Protein AF-A0A8H2JGC4-F1 (afdb_monomer_lite)

Radius of gyration: 18.25 Å; chains: 1; bounding box: 38×17×51 Å

Secondary structure (DSSP, 8-state):
--HHHHHHHHHHHHHHHHHHHHHHHHHHHHHHHHHHHHH-TTT--HHHHHHHHTS-HHHHHHHHH----S----------

Organism: NCBI:txid1226753

pLDDT: mean 87.2, std 18.13, range [43.72, 98.44]

Sequence (80 aa):
MDARAQQAREHHRKAGDASRAAGRHRAQRDELVRRLWSTDRGAWTYAKLAAAVGCSPELIAKIVTGRFTGTRRTDNDDQA

Foldseek 3Di:
DDPVVVVVVVVVVVVVVVVVVVVVVVVVLLVVLLVVCVVCVPVDDLVVSCVVSVHDSVVSVCSNVVPDPDDPPPPDDDPD

Structure (mmCIF, N/CA/C/O backbone):
data_AF-A0A8H2JGC4-F1
#
_entry.id   AF-A0A8H2JGC4-F1
#
loop_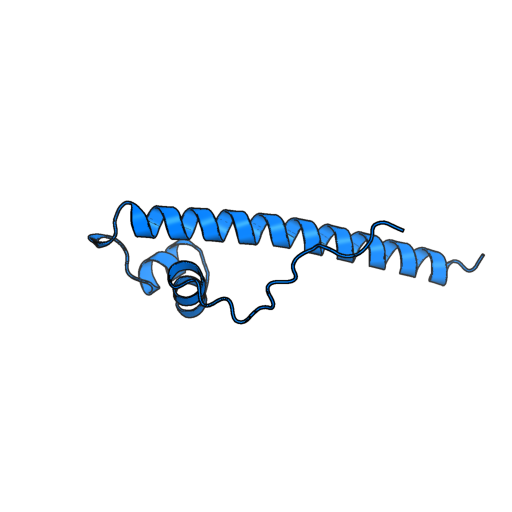
_atom_site.group_PDB
_atom_site.id
_atom_site.type_symbol
_atom_site.label_atom_id
_atom_site.label_alt_id
_atom_site.label_comp_id
_atom_site.label_asym_id
_atom_site.label_entity_id
_atom_site.label_seq_id
_atom_site.pdbx_PDB_ins_code
_atom_site.Cartn_x
_atom_site.Cartn_y
_atom_site.Cartn_z
_atom_site.occupancy
_atom_site.B_iso_or_equiv
_atom_site.auth_seq_id
_atom_site.auth_comp_id
_atom_site.auth_asym_id
_atom_site.auth_atom_id
_atom_site.pdbx_PDB_model_num
ATOM 1 N N . MET A 1 1 ? 22.798 -5.165 -33.683 1.00 69.44 1 MET A N 1
ATOM 2 C CA . MET A 1 1 ? 21.784 -4.856 -32.647 1.00 69.44 1 MET A CA 1
ATOM 3 C C . MET A 1 1 ? 22.475 -4.037 -31.562 1.00 69.44 1 MET A C 1
ATOM 5 O O . MET A 1 1 ? 23.557 -4.431 -31.155 1.00 69.44 1 MET A O 1
ATOM 9 N N . ASP A 1 2 ? 21.923 -2.894 -31.150 1.00 96.12 2 ASP A N 1
ATOM 10 C CA . ASP A 1 2 ? 22.564 -2.000 -30.168 1.00 96.12 2 ASP A CA 1
ATOM 11 C C . ASP A 1 2 ? 22.512 -2.599 -28.744 1.00 96.12 2 ASP A C 1
ATOM 13 O O . ASP A 1 2 ? 21.468 -3.097 -28.311 1.00 96.12 2 ASP A O 1
ATOM 17 N N . ALA A 1 3 ? 23.640 -2.607 -28.028 1.00 96.75 3 ALA A N 1
ATOM 18 C CA . ALA A 1 3 ? 23.747 -3.214 -26.697 1.00 96.75 3 ALA A CA 1
ATOM 19 C C . ALA A 1 3 ? 22.995 -2.418 -25.613 1.00 96.75 3 ALA A C 1
ATOM 21 O O . ALA A 1 3 ? 22.382 -3.011 -24.724 1.00 96.75 3 ALA A O 1
ATOM 22 N N . ARG A 1 4 ? 22.963 -1.083 -25.716 1.00 97.69 4 ARG A N 1
ATOM 23 C CA . ARG A 1 4 ? 22.221 -0.214 -24.788 1.00 97.69 4 ARG A CA 1
ATOM 24 C C . ARG A 1 4 ? 20.722 -0.414 -24.967 1.00 97.69 4 ARG A C 1
ATOM 26 O O . ARG A 1 4 ? 19.992 -0.497 -23.984 1.00 97.69 4 ARG A O 1
ATOM 33 N N . ALA A 1 5 ? 20.265 -0.568 -26.211 1.00 97.94 5 ALA A N 1
ATOM 34 C CA . ALA A 1 5 ? 18.868 -0.875 -26.506 1.00 97.94 5 ALA A CA 1
ATOM 35 C C . ALA A 1 5 ? 18.433 -2.230 -25.914 1.00 97.94 5 ALA A C 1
ATOM 37 O O . ALA A 1 5 ? 17.329 -2.343 -25.378 1.00 97.94 5 ALA A O 1
ATOM 38 N N . GLN A 1 6 ? 19.291 -3.254 -25.963 1.00 97.88 6 GLN A N 1
ATOM 39 C CA . GLN A 1 6 ? 19.023 -4.551 -25.324 1.00 97.88 6 GLN A CA 1
ATOM 40 C C . GLN A 1 6 ? 18.948 -4.431 -23.797 1.00 97.88 6 GLN A C 1
ATOM 42 O O . GLN A 1 6 ? 17.991 -4.918 -23.191 1.00 97.88 6 GLN A O 1
ATOM 47 N N . GLN A 1 7 ? 19.893 -3.713 -23.186 1.00 97.81 7 GLN A N 1
ATOM 48 C CA . GLN A 1 7 ? 19.906 -3.469 -21.744 1.00 97.81 7 GLN A CA 1
ATOM 49 C C . GLN A 1 7 ? 18.668 -2.678 -21.285 1.00 97.81 7 GLN A C 1
ATOM 51 O O . GLN A 1 7 ? 18.036 -3.031 -20.288 1.00 97.81 7 GLN A O 1
ATOM 56 N N . ALA A 1 8 ? 18.255 -1.657 -22.043 1.00 98.25 8 ALA A N 1
ATOM 57 C CA . ALA A 1 8 ? 17.037 -0.896 -21.768 1.00 98.25 8 ALA A CA 1
ATOM 58 C C . ALA A 1 8 ? 15.781 -1.786 -21.805 1.00 98.25 8 ALA A C 1
ATOM 60 O O . ALA A 1 8 ? 14.942 -1.712 -20.905 1.00 98.25 8 ALA A O 1
ATOM 61 N N . ARG A 1 9 ? 15.673 -2.684 -22.796 1.00 97.75 9 ARG A N 1
ATOM 62 C CA . ARG A 1 9 ? 14.578 -3.670 -22.875 1.00 97.75 9 ARG A CA 1
ATOM 63 C C . ARG A 1 9 ? 14.566 -4.611 -21.673 1.00 97.75 9 ARG A C 1
ATOM 65 O O . ARG A 1 9 ? 13.498 -4.952 -21.169 1.00 97.75 9 ARG A O 1
ATOM 72 N N . GLU A 1 10 ? 15.730 -5.044 -21.200 1.00 98.19 10 GLU A N 1
ATOM 73 C CA . GLU A 1 10 ? 15.825 -5.903 -20.020 1.00 98.19 10 GLU A CA 1
ATOM 74 C C . GLU A 1 10 ? 15.375 -5.186 -18.742 1.00 98.19 10 GLU A C 1
ATOM 76 O O . GLU A 1 10 ? 14.551 -5.728 -18.001 1.00 98.19 10 GLU A O 1
ATOM 81 N N . HIS A 1 11 ? 15.839 -3.955 -18.512 1.00 98.44 11 HIS A N 1
ATOM 82 C CA . HIS A 1 11 ? 15.391 -3.154 -17.372 1.00 98.44 11 HIS A CA 1
ATOM 83 C C . HIS A 1 11 ? 13.886 -2.879 -17.415 1.00 98.44 11 HIS A C 1
ATOM 85 O O . HIS A 1 11 ? 13.227 -2.989 -16.383 1.00 98.44 11 HIS A O 1
ATOM 91 N N . HIS A 1 12 ? 13.322 -2.597 -18.594 1.00 97.88 12 HIS A N 1
ATOM 92 C CA . HIS A 1 12 ? 11.879 -2.420 -18.752 1.00 97.88 12 HIS A CA 1
ATOM 93 C C . HIS A 1 12 ? 11.096 -3.679 -18.349 1.00 97.88 12 HIS A C 1
ATOM 95 O O . HIS A 1 12 ? 10.142 -3.592 -17.574 1.00 97.88 12 HIS A O 1
ATOM 101 N N . ARG A 1 13 ? 11.532 -4.865 -18.803 1.00 98.25 13 ARG A N 1
ATOM 102 C CA . ARG A 1 13 ? 10.909 -6.140 -18.407 1.00 98.25 13 ARG A CA 1
ATOM 103 C C . ARG A 1 13 ? 10.976 -6.357 -16.895 1.00 98.25 13 ARG A C 1
ATOM 105 O O . ARG A 1 13 ? 9.936 -6.568 -16.275 1.00 98.25 13 ARG A O 1
ATOM 112 N N . LYS A 1 14 ? 12.163 -6.198 -16.295 1.00 98.31 14 LYS A N 1
ATOM 113 C CA . LYS A 1 14 ? 12.381 -6.339 -14.844 1.00 98.31 14 LYS A CA 1
ATOM 114 C C . LYS A 1 14 ? 11.520 -5.370 -14.027 1.00 98.31 14 LYS A C 1
ATOM 116 O O . LYS A 1 14 ? 10.937 -5.768 -13.022 1.00 98.31 14 LYS A O 1
ATOM 121 N N . ALA A 1 15 ? 11.396 -4.118 -14.467 1.00 98.25 15 ALA A N 1
ATOM 122 C CA . ALA A 1 15 ? 10.530 -3.132 -13.823 1.00 98.25 15 ALA A CA 1
ATOM 123 C C . ALA A 1 15 ? 9.047 -3.535 -13.899 1.00 98.25 15 ALA A C 1
ATOM 125 O O . ALA A 1 15 ? 8.315 -3.394 -12.916 1.00 98.25 15 ALA A O 1
ATOM 126 N N . GLY A 1 16 ? 8.610 -4.085 -15.036 1.00 97.81 16 GLY A N 1
ATOM 127 C CA . GLY A 1 16 ? 7.267 -4.640 -15.199 1.00 97.81 16 GLY A CA 1
ATOM 128 C C . GLY A 1 16 ? 7.005 -5.831 -14.272 1.00 97.81 16 GLY A C 1
ATOM 129 O O . GLY A 1 16 ? 5.978 -5.871 -13.594 1.00 97.81 16 GLY A O 1
ATOM 130 N N . ASP A 1 17 ? 7.950 -6.769 -14.181 1.00 97.31 17 ASP A N 1
ATOM 131 C CA . ASP A 1 17 ? 7.868 -7.929 -13.282 1.00 97.31 17 ASP A CA 1
ATOM 132 C C . ASP A 1 17 ? 7.791 -7.517 -11.810 1.00 97.31 17 ASP A C 1
ATOM 134 O O . ASP A 1 17 ? 6.899 -7.966 -11.082 1.00 97.31 17 ASP A O 1
ATOM 138 N N . ALA A 1 18 ? 8.674 -6.610 -11.382 1.00 97.69 18 ALA A N 1
ATOM 139 C CA . ALA A 1 18 ? 8.676 -6.066 -10.029 1.00 97.69 18 ALA A CA 1
ATOM 140 C C . ALA A 1 18 ? 7.357 -5.345 -9.712 1.00 97.69 18 ALA A C 1
ATOM 142 O O . ALA A 1 18 ? 6.782 -5.532 -8.639 1.00 97.69 18 ALA A O 1
ATOM 143 N N . SER A 1 19 ? 6.828 -4.576 -10.668 1.00 97.00 19 SER A N 1
ATOM 144 C CA . SER A 1 19 ? 5.551 -3.874 -10.512 1.00 97.00 19 SER A CA 1
ATOM 145 C C . SER A 1 19 ? 4.378 -4.842 -10.341 1.00 97.00 19 SER A C 1
ATOM 147 O O . SER A 1 19 ? 3.534 -4.632 -9.464 1.00 97.00 19 SER A O 1
ATOM 149 N N . ARG A 1 20 ? 4.348 -5.936 -11.117 1.00 96.88 20 ARG A N 1
ATOM 150 C CA . ARG A 1 20 ? 3.344 -7.006 -10.982 1.00 96.88 20 ARG A CA 1
ATOM 151 C C . ARG A 1 20 ? 3.443 -7.713 -9.633 1.00 96.88 20 ARG A C 1
ATOM 153 O O . ARG A 1 20 ? 2.423 -7.911 -8.975 1.00 96.88 20 ARG A O 1
ATOM 160 N N . ALA A 1 21 ? 4.653 -8.070 -9.203 1.00 97.56 21 ALA A N 1
ATOM 161 C CA . ALA A 1 21 ? 4.879 -8.697 -7.902 1.00 97.56 21 ALA A CA 1
ATOM 162 C C . ALA A 1 21 ? 4.426 -7.785 -6.754 1.00 97.56 21 ALA A C 1
ATOM 164 O O . ALA A 1 21 ? 3.649 -8.205 -5.897 1.00 97.56 21 ALA A O 1
ATOM 165 N N . ALA A 1 22 ? 4.812 -6.508 -6.791 1.00 95.88 22 ALA A N 1
ATOM 166 C CA . ALA A 1 22 ? 4.373 -5.518 -5.816 1.00 95.88 22 ALA A CA 1
ATOM 167 C C . ALA A 1 22 ? 2.843 -5.351 -5.806 1.00 95.88 22 ALA A C 1
ATOM 169 O O . ALA A 1 22 ? 2.247 -5.205 -4.741 1.00 95.88 22 ALA A O 1
ATOM 170 N N . GLY A 1 23 ? 2.191 -5.410 -6.974 1.00 96.06 23 GLY A N 1
ATOM 171 C CA . GLY A 1 23 ? 0.731 -5.415 -7.092 1.00 96.06 23 GLY A CA 1
ATOM 172 C C . GLY A 1 23 ? 0.080 -6.577 -6.340 1.00 96.06 23 GLY A C 1
ATOM 173 O O . GLY A 1 23 ? -0.822 -6.344 -5.536 1.00 96.06 23 GLY A O 1
ATOM 174 N N . ARG A 1 24 ? 0.586 -7.803 -6.527 1.00 97.06 24 ARG A N 1
ATOM 175 C CA . ARG A 1 24 ? 0.096 -8.997 -5.814 1.00 97.06 24 ARG A CA 1
ATOM 176 C C . ARG A 1 24 ? 0.261 -8.874 -4.299 1.00 97.06 24 ARG A C 1
ATOM 178 O O . ARG A 1 24 ? -0.692 -9.117 -3.565 1.00 97.06 24 ARG A O 1
ATOM 185 N N . HIS A 1 25 ? 1.425 -8.422 -3.830 1.00 97.12 25 HIS A N 1
ATOM 186 C CA . HIS A 1 25 ? 1.658 -8.219 -2.397 1.00 97.12 25 HIS A CA 1
ATOM 187 C C . HIS A 1 25 ? 0.730 -7.157 -1.793 1.00 97.12 25 HIS A C 1
ATOM 189 O O . HIS A 1 25 ? 0.202 -7.356 -0.699 1.00 97.12 25 HIS A O 1
ATOM 195 N N . ARG A 1 26 ? 0.476 -6.049 -2.506 1.00 96.00 26 ARG A N 1
ATOM 196 C CA . ARG A 1 26 ? -0.497 -5.035 -2.067 1.00 96.00 26 ARG A CA 1
ATOM 197 C C . ARG A 1 26 ? -1.910 -5.608 -1.987 1.00 96.00 26 ARG A C 1
ATOM 199 O O . ARG A 1 26 ? -2.572 -5.397 -0.979 1.00 96.00 26 ARG A O 1
ATOM 206 N N . ALA A 1 27 ? -2.347 -6.366 -2.993 1.00 95.69 27 ALA A N 1
ATOM 207 C CA . ALA A 1 27 ? -3.671 -6.987 -2.991 1.00 95.69 27 ALA A CA 1
ATOM 208 C C . ALA A 1 27 ? -3.855 -7.947 -1.803 1.00 95.69 27 ALA A C 1
ATOM 210 O O . ALA A 1 27 ? -4.869 -7.876 -1.108 1.00 95.69 27 ALA A O 1
ATOM 211 N N . GLN A 1 28 ? -2.849 -8.781 -1.525 1.00 97.44 28 GLN A N 1
ATOM 212 C CA . GLN A 1 28 ? -2.877 -9.720 -0.404 1.00 97.44 28 GLN A CA 1
ATOM 213 C C . GLN A 1 28 ? -2.879 -9.000 0.953 1.00 97.44 28 GLN A C 1
ATOM 215 O O . GLN A 1 28 ? -3.663 -9.351 1.833 1.00 97.44 28 GLN A O 1
ATOM 220 N N . ARG A 1 29 ? -2.063 -7.948 1.120 1.00 97.19 29 ARG A N 1
ATOM 221 C CA . ARG A 1 29 ? -2.115 -7.084 2.312 1.00 97.19 29 ARG A CA 1
ATOM 222 C C . ARG A 1 29 ? -3.512 -6.497 2.499 1.00 97.19 29 ARG A C 1
ATOM 224 O O . ARG A 1 29 ? -4.047 -6.534 3.601 1.00 97.19 29 ARG A O 1
ATOM 231 N N . ASP A 1 30 ? -4.097 -5.955 1.437 1.00 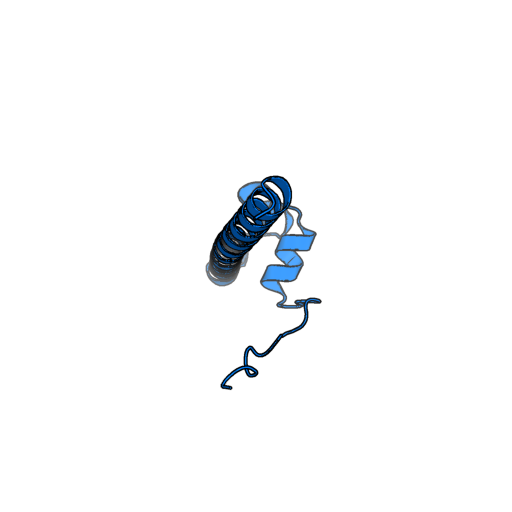96.31 30 ASP A N 1
ATOM 232 C CA . ASP A 1 30 ? -5.396 -5.291 1.507 1.00 96.31 30 ASP A CA 1
ATOM 233 C C . ASP A 1 30 ? -6.514 -6.277 1.874 1.00 96.31 30 ASP A C 1
ATOM 235 O O . ASP A 1 30 ? -7.415 -5.932 2.637 1.00 96.31 30 ASP A O 1
ATOM 239 N N . GLU A 1 31 ? -6.448 -7.519 1.384 1.00 96.12 31 GLU A N 1
ATOM 240 C CA . GLU A 1 31 ? -7.350 -8.593 1.807 1.00 96.12 31 GLU A CA 1
ATOM 241 C C . GLU A 1 31 ? -7.196 -8.917 3.298 1.00 96.12 31 GLU A C 1
ATOM 243 O O . GLU A 1 31 ? -8.196 -8.972 4.015 1.00 96.12 31 GLU A O 1
ATOM 248 N N . LEU A 1 32 ? -5.963 -9.078 3.785 1.00 96.56 32 LEU A N 1
ATOM 249 C CA . LEU A 1 32 ? -5.694 -9.361 5.198 1.00 96.56 32 LEU A CA 1
ATOM 250 C C . LEU A 1 32 ? -6.184 -8.230 6.108 1.00 96.56 32 LEU A C 1
ATOM 252 O O . LEU A 1 32 ? -6.827 -8.497 7.120 1.00 96.56 32 LEU A O 1
ATOM 256 N N . VAL A 1 33 ? -5.951 -6.971 5.728 1.00 96.19 33 VAL A N 1
ATOM 257 C CA . VAL A 1 33 ? -6.455 -5.798 6.459 1.00 96.19 33 VAL A CA 1
ATOM 258 C C . VAL A 1 33 ? -7.981 -5.801 6.508 1.00 96.19 33 VAL A C 1
ATOM 260 O O . VAL A 1 33 ? -8.553 -5.610 7.581 1.00 96.19 33 VAL A O 1
ATOM 263 N N . ARG A 1 34 ? -8.653 -6.059 5.376 1.00 95.31 34 ARG A N 1
ATOM 264 C CA . ARG A 1 34 ? -10.120 -6.176 5.343 1.00 95.31 34 ARG A CA 1
ATOM 265 C C . ARG A 1 34 ? -10.617 -7.301 6.246 1.00 95.31 34 ARG A C 1
ATOM 267 O O . ARG A 1 34 ? -11.583 -7.091 6.971 1.00 95.31 34 ARG A O 1
ATOM 274 N N . ARG A 1 35 ? -9.940 -8.452 6.247 1.00 95.56 35 ARG A N 1
ATOM 275 C CA . ARG A 1 35 ? -10.295 -9.601 7.088 1.00 95.56 35 ARG A CA 1
ATOM 276 C C . ARG A 1 35 ? -10.139 -9.287 8.576 1.00 95.56 35 ARG A C 1
ATOM 278 O O . ARG A 1 35 ? -11.074 -9.511 9.334 1.00 95.56 35 ARG A O 1
ATOM 285 N N . LEU A 1 36 ? -9.010 -8.707 8.989 1.00 95.19 36 LEU A N 1
ATOM 286 C CA . LEU A 1 36 ? -8.797 -8.263 10.374 1.00 95.19 36 LEU A CA 1
ATOM 287 C C . LEU A 1 36 ? -9.898 -7.297 10.820 1.00 95.19 36 LEU A C 1
ATOM 289 O O . LEU A 1 36 ? -10.467 -7.446 11.900 1.00 95.19 36 LEU A O 1
ATOM 293 N N . TRP A 1 37 ? -10.233 -6.341 9.954 1.00 94.62 37 TRP A N 1
ATOM 294 C CA . TRP A 1 37 ? -11.268 -5.352 10.216 1.00 94.62 37 TRP A CA 1
ATOM 295 C C . TRP A 1 37 ? -12.673 -5.946 10.341 1.00 94.62 37 TRP A C 1
ATOM 297 O O . TRP A 1 37 ? -13.446 -5.490 11.183 1.00 94.62 37 TRP A O 1
ATOM 307 N N . SER A 1 38 ? -13.013 -6.938 9.512 1.00 93.88 38 SER A N 1
ATOM 308 C CA . SER A 1 38 ? -14.324 -7.592 9.542 1.00 93.88 38 SER A CA 1
ATOM 309 C C . SER A 1 38 ? -14.469 -8.590 10.688 1.00 93.88 38 SER A C 1
ATOM 311 O O . SER A 1 38 ? -15.565 -8.736 11.216 1.00 93.88 38 SER A O 1
ATOM 313 N N . THR A 1 39 ? -13.389 -9.284 11.060 1.00 94.25 39 THR A N 1
ATOM 314 C CA . THR A 1 39 ? -13.431 -10.341 12.080 1.00 94.25 39 THR A CA 1
ATOM 315 C C . THR A 1 39 ? -13.523 -9.776 13.495 1.00 94.25 39 THR A C 1
ATOM 317 O O . THR A 1 39 ? -14.249 -10.332 14.310 1.00 94.25 39 THR A O 1
ATOM 320 N N . ASP A 1 40 ? -12.826 -8.675 13.794 1.00 90.69 40 ASP A N 1
ATOM 321 C CA . ASP A 1 40 ? -12.843 -8.075 15.134 1.00 90.69 40 ASP A CA 1
ATOM 322 C C . ASP A 1 40 ? -12.900 -6.548 15.068 1.00 90.69 40 ASP A C 1
ATOM 324 O O . ASP A 1 40 ? -11.950 -5.816 15.354 1.00 90.69 40 ASP A O 1
ATOM 328 N N . ARG A 1 41 ? -14.059 -6.038 14.658 1.00 87.50 41 ARG A N 1
ATOM 329 C CA . ARG A 1 41 ? -14.257 -4.601 14.470 1.00 87.50 41 ARG A CA 1
ATOM 330 C C . ARG A 1 41 ? -13.991 -3.787 15.746 1.00 87.50 41 ARG A C 1
ATOM 332 O O . ARG A 1 41 ? -13.578 -2.635 15.631 1.00 87.50 41 ARG A O 1
ATOM 339 N N . GLY A 1 42 ? -14.228 -4.371 16.924 1.00 90.94 42 GLY A N 1
ATOM 340 C CA . GLY A 1 42 ? -14.077 -3.715 18.224 1.00 90.94 42 GLY A CA 1
ATOM 341 C C . GLY A 1 42 ? -12.623 -3.583 18.680 1.00 90.94 42 GLY A C 1
ATOM 342 O O . GLY A 1 42 ? -12.275 -2.585 19.309 1.00 90.94 42 GLY A O 1
ATOM 343 N N . ALA A 1 43 ? -11.750 -4.530 18.322 1.00 92.19 43 ALA A N 1
ATOM 344 C CA . ALA A 1 43 ? -10.341 -4.489 18.717 1.00 92.19 43 ALA A CA 1
ATOM 345 C C . ALA A 1 43 ? -9.454 -3.589 17.840 1.00 92.19 43 ALA A C 1
ATOM 347 O O . ALA A 1 43 ? -8.298 -3.327 18.213 1.00 92.19 43 ALA A O 1
ATOM 348 N N . TRP A 1 44 ? -9.957 -3.122 16.688 1.00 94.19 44 TRP A N 1
ATOM 349 C CA . TRP A 1 44 ? -9.170 -2.414 15.673 1.00 94.19 44 TRP A CA 1
ATOM 350 C C . TRP A 1 44 ? -9.631 -0.974 15.416 1.00 94.19 44 TRP A C 1
ATOM 352 O O . TRP A 1 44 ? -10.740 -0.706 14.949 1.00 94.19 44 TRP A O 1
ATOM 362 N N . THR A 1 45 ? -8.698 -0.036 15.592 1.00 94.81 45 THR A N 1
ATOM 363 C CA . THR A 1 45 ? -8.769 1.326 15.039 1.00 94.81 45 THR A CA 1
ATOM 364 C C . THR A 1 45 ? -7.879 1.434 13.797 1.00 94.81 45 THR A C 1
ATOM 366 O O . THR A 1 45 ? -6.967 0.623 13.609 1.00 94.81 45 THR A O 1
ATOM 369 N N . TYR A 1 46 ? -8.095 2.452 12.952 1.00 94.88 46 TYR A N 1
ATOM 370 C CA . TYR A 1 46 ? -7.226 2.693 11.790 1.00 94.88 46 TYR A CA 1
ATOM 371 C C . TYR A 1 46 ? -5.757 2.873 12.189 1.00 94.88 46 TYR A C 1
ATOM 373 O O . TYR A 1 46 ? -4.881 2.310 11.540 1.00 94.88 46 TYR A O 1
ATOM 381 N N . ALA A 1 47 ? -5.487 3.588 13.286 1.00 95.75 47 ALA A N 1
ATOM 382 C CA . ALA A 1 47 ? -4.132 3.800 13.790 1.00 95.75 47 ALA A CA 1
ATOM 383 C C . ALA A 1 47 ? -3.469 2.496 14.266 1.00 95.75 47 ALA A C 1
ATOM 385 O O . ALA A 1 47 ? -2.302 2.254 13.967 1.00 95.75 47 ALA A O 1
ATOM 386 N N . LYS A 1 48 ? -4.214 1.622 14.956 1.00 97.12 48 LYS A N 1
ATOM 387 C CA . LYS A 1 48 ? -3.683 0.342 15.449 1.00 97.12 48 LYS A CA 1
ATOM 388 C C . LYS A 1 48 ? -3.343 -0.617 14.306 1.00 97.12 48 LYS A C 1
ATOM 390 O O . LYS A 1 48 ? -2.290 -1.246 14.333 1.00 97.12 48 LYS A O 1
ATOM 395 N N . LEU A 1 49 ? -4.196 -0.690 13.281 1.00 96.25 49 LEU A N 1
ATOM 396 C CA . LEU A 1 49 ? -3.898 -1.463 12.071 1.00 96.25 49 LEU A CA 1
ATOM 397 C C . LEU A 1 49 ? -2.711 -0.883 11.301 1.00 96.25 49 LEU A C 1
ATOM 399 O O . LEU A 1 49 ? -1.853 -1.634 10.855 1.00 96.25 49 LEU A O 1
ATOM 403 N N . ALA A 1 50 ? -2.637 0.441 11.174 1.00 96.88 50 ALA A N 1
ATOM 404 C CA . ALA A 1 50 ? -1.536 1.117 10.498 1.00 96.88 50 ALA A CA 1
ATOM 405 C C . ALA A 1 50 ? -0.187 0.802 11.160 1.00 96.88 50 ALA A C 1
ATOM 407 O O . ALA A 1 50 ? 0.756 0.413 10.473 1.00 96.88 50 ALA A O 1
ATOM 408 N N . ALA A 1 51 ? -0.128 0.870 12.494 1.00 97.38 51 ALA A N 1
ATOM 409 C CA . ALA A 1 51 ? 1.054 0.499 13.265 1.00 97.38 51 ALA A CA 1
ATOM 410 C C . ALA A 1 51 ? 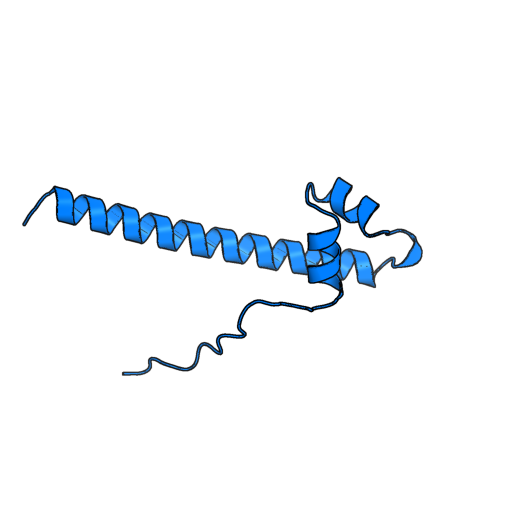1.424 -0.985 13.094 1.00 97.38 51 ALA A C 1
ATOM 412 O O . ALA A 1 51 ? 2.589 -1.296 12.872 1.00 97.38 51 ALA A O 1
ATOM 413 N N . ALA A 1 52 ? 0.443 -1.894 13.139 1.00 96.31 52 ALA A N 1
ATOM 414 C CA . ALA A 1 52 ? 0.685 -3.330 12.979 1.00 96.31 52 ALA A CA 1
ATOM 415 C C . ALA A 1 52 ? 1.177 -3.710 11.570 1.00 96.31 52 ALA A C 1
ATOM 417 O O . ALA A 1 52 ? 1.984 -4.622 11.419 1.00 96.31 52 ALA A O 1
ATOM 418 N N . VAL A 1 53 ? 0.691 -3.017 10.538 1.00 95.12 53 VAL A N 1
ATOM 419 C CA . VAL A 1 53 ? 1.045 -3.275 9.132 1.00 95.12 53 VAL A CA 1
ATOM 420 C C . VAL A 1 53 ? 2.302 -2.504 8.705 1.00 95.12 53 VAL A C 1
ATOM 422 O O . VAL A 1 53 ? 2.922 -2.851 7.701 1.00 95.12 53 VAL A O 1
ATOM 425 N N . GLY A 1 54 ? 2.694 -1.464 9.445 1.00 96.81 54 GLY A N 1
ATOM 426 C CA . GLY A 1 54 ? 3.805 -0.582 9.083 1.00 96.81 54 GLY A CA 1
ATOM 427 C C . GLY A 1 54 ? 3.452 0.380 7.946 1.00 96.81 54 GLY A C 1
ATOM 428 O O . GLY A 1 54 ? 4.277 0.650 7.075 1.00 96.81 54 GLY A O 1
ATOM 429 N N . CYS A 1 55 ? 2.212 0.869 7.909 1.00 95.75 55 CYS A N 1
ATOM 430 C CA . CYS A 1 55 ? 1.754 1.821 6.900 1.00 95.75 55 CYS A CA 1
ATOM 431 C C . CYS A 1 55 ? 1.021 3.010 7.522 1.00 95.75 55 CYS A C 1
ATOM 433 O O . CYS A 1 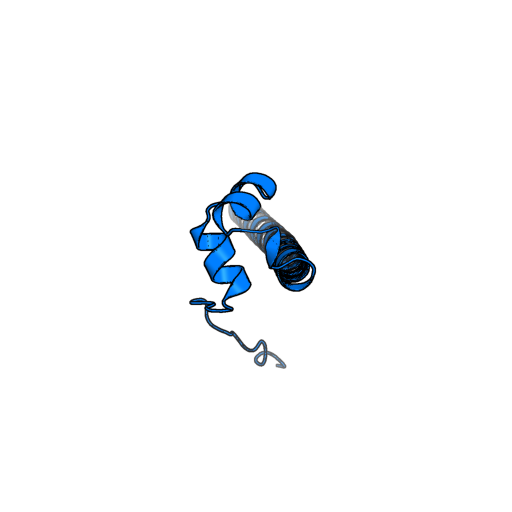55 ? 0.929 3.129 8.739 1.00 95.75 55 CYS A O 1
ATOM 435 N N . SER A 1 56 ? 0.495 3.909 6.689 1.00 95.81 56 SER A N 1
ATOM 436 C CA . SER A 1 56 ? -0.231 5.078 7.181 1.00 95.81 56 SER A CA 1
ATOM 437 C C . SER A 1 56 ? -1.703 4.750 7.509 1.00 95.81 56 SER A C 1
ATOM 439 O O . SER A 1 56 ? -2.295 3.869 6.868 1.00 95.81 56 SER A O 1
ATOM 441 N N . PRO A 1 57 ? -2.334 5.448 8.473 1.00 95.19 57 PRO A N 1
ATOM 442 C CA . PRO A 1 57 ? -3.763 5.298 8.765 1.00 95.19 57 PRO A CA 1
ATOM 443 C C . PRO A 1 57 ? -4.670 5.625 7.573 1.00 95.19 57 PRO A C 1
ATOM 445 O O . PRO A 1 57 ? -5.714 4.995 7.400 1.00 95.19 57 PRO A O 1
ATOM 448 N N . GLU A 1 58 ? -4.265 6.558 6.709 1.00 95.38 58 GLU A N 1
ATOM 449 C CA . GLU A 1 58 ? -5.002 6.928 5.495 1.00 95.38 58 GLU A CA 1
ATOM 450 C C . GLU A 1 58 ? -5.052 5.765 4.505 1.00 95.38 58 GLU A C 1
ATOM 452 O O . GLU A 1 58 ? -6.069 5.558 3.840 1.00 95.38 58 GLU A O 1
ATOM 457 N N . LEU A 1 59 ? -3.973 4.980 4.409 1.00 95.44 59 LEU A N 1
ATOM 458 C CA . LEU A 1 59 ? -3.968 3.781 3.582 1.00 95.44 59 LEU A CA 1
ATOM 459 C C . LEU A 1 59 ? -4.941 2.732 4.128 1.00 95.44 59 LEU A C 1
ATOM 461 O O . LEU A 1 59 ? -5.719 2.178 3.355 1.00 95.44 59 LEU A O 1
ATOM 465 N N . ILE A 1 60 ? -4.956 2.502 5.443 1.00 96.44 60 ILE A N 1
ATOM 466 C CA . ILE A 1 60 ? -5.925 1.586 6.061 1.00 96.44 60 ILE A CA 1
ATOM 467 C C . ILE A 1 60 ? -7.356 2.052 5.782 1.00 96.44 60 ILE A C 1
ATOM 469 O O . ILE A 1 60 ? -8.187 1.251 5.355 1.00 96.44 60 ILE A O 1
ATOM 473 N N . ALA A 1 61 ? -7.640 3.345 5.949 1.00 94.88 61 ALA A N 1
ATOM 474 C CA . ALA A 1 61 ? -8.954 3.902 5.652 1.00 94.88 61 ALA A CA 1
ATOM 475 C C . ALA A 1 61 ? -9.356 3.662 4.186 1.00 94.88 61 ALA A C 1
ATOM 477 O O . ALA A 1 61 ? -10.480 3.232 3.924 1.00 94.88 61 ALA A O 1
ATOM 478 N N . LYS A 1 62 ? -8.446 3.859 3.221 1.00 94.69 62 LYS A N 1
ATOM 479 C CA . LYS A 1 62 ? -8.699 3.554 1.798 1.00 94.69 62 LYS A CA 1
ATOM 480 C C . LYS A 1 62 ? -9.015 2.074 1.568 1.00 94.69 62 LYS A C 1
ATOM 482 O O . LYS A 1 62 ? -9.976 1.763 0.868 1.00 94.69 62 LYS A O 1
ATOM 487 N N . ILE A 1 63 ? -8.243 1.173 2.178 1.00 94.75 63 ILE A N 1
ATOM 488 C CA . ILE A 1 63 ? -8.417 -0.282 2.044 1.00 94.75 63 ILE A CA 1
ATOM 489 C C . ILE A 1 63 ? -9.776 -0.731 2.588 1.00 94.75 63 ILE A C 1
ATOM 491 O O . ILE A 1 63 ? -10.473 -1.514 1.940 1.00 94.75 63 ILE A O 1
ATOM 495 N N . VAL A 1 64 ? -10.141 -0.234 3.771 1.00 93.56 64 VAL A N 1
ATOM 496 C CA . VAL A 1 64 ? -11.378 -0.591 4.471 1.00 93.56 64 VAL A CA 1
ATOM 497 C C . VAL A 1 64 ? -12.606 -0.008 3.779 1.00 93.56 64 VAL A C 1
ATOM 499 O O . VAL A 1 64 ? -13.603 -0.701 3.609 1.00 93.56 64 VAL A O 1
ATOM 502 N N . THR A 1 65 ? -12.558 1.270 3.400 1.00 89.56 65 THR A N 1
ATOM 503 C CA . THR A 1 65 ? -13.724 1.963 2.827 1.00 89.56 65 THR A CA 1
ATOM 504 C C . THR A 1 65 ? -13.977 1.595 1.370 1.00 89.56 65 THR A C 1
ATOM 506 O O . THR A 1 65 ? -15.012 1.966 0.824 1.00 89.56 65 THR A O 1
ATOM 509 N N . GLY A 1 66 ? -13.030 0.918 0.712 1.00 81.06 66 GLY A N 1
ATOM 510 C CA . GLY A 1 66 ? -13.135 0.577 -0.704 1.00 81.06 66 GLY A CA 1
ATOM 511 C C . GLY A 1 66 ? -13.129 1.797 -1.628 1.00 81.06 66 GLY A C 1
ATOM 512 O O . GLY A 1 66 ? -13.355 1.644 -2.827 1.00 81.06 66 GLY A O 1
ATOM 513 N N . ARG A 1 67 ? -12.849 3.005 -1.111 1.00 64.62 67 ARG A N 1
ATOM 514 C CA . ARG A 1 67 ? -12.656 4.215 -1.919 1.00 64.62 67 ARG A CA 1
ATOM 515 C C . ARG A 1 67 ? -11.299 4.142 -2.608 1.00 64.62 67 ARG A C 1
ATOM 517 O O . ARG A 1 67 ? -10.331 4.802 -2.235 1.00 64.62 67 ARG A O 1
ATOM 524 N N . PHE A 1 68 ? -11.243 3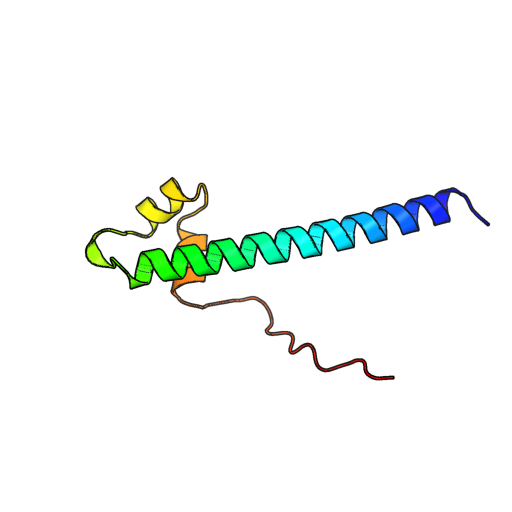.287 -3.617 1.00 52.50 68 PHE A N 1
ATOM 525 C CA . PHE A 1 68 ? -10.157 3.215 -4.570 1.00 52.50 68 PHE A CA 1
ATOM 526 C C . PHE A 1 68 ? -10.303 4.425 -5.505 1.00 52.50 68 PHE A C 1
ATOM 528 O O . PHE A 1 68 ? -11.139 4.430 -6.399 1.00 52.50 68 PHE A O 1
ATOM 535 N N . THR A 1 69 ? -9.501 5.475 -5.316 1.00 51.53 69 THR A N 1
ATOM 536 C CA . THR A 1 69 ? -9.377 6.576 -6.297 1.00 51.53 69 THR A CA 1
ATOM 537 C C . THR A 1 69 ? -8.464 6.188 -7.469 1.00 51.53 69 THR A C 1
ATOM 539 O O . THR A 1 69 ? -7.840 7.044 -8.087 1.00 51.53 69 THR A O 1
ATOM 542 N N . GLY A 1 70 ? -8.315 4.889 -7.728 1.00 44.50 70 GLY A N 1
ATOM 543 C CA . GLY A 1 70 ? -7.541 4.335 -8.828 1.00 44.50 70 GLY A CA 1
ATOM 544 C C . GLY A 1 70 ? -8.497 3.661 -9.797 1.00 44.50 70 GLY A C 1
ATOM 545 O O . GLY A 1 70 ? -9.334 2.858 -9.401 1.00 44.50 70 GLY A O 1
ATOM 546 N N . THR A 1 71 ? -8.404 4.032 -11.061 1.00 44.34 71 THR A N 1
ATOM 547 C CA . THR A 1 71 ? -9.219 3.537 -12.164 1.00 44.34 71 THR A CA 1
ATOM 548 C C . THR A 1 71 ? -9.428 2.025 -12.068 1.00 44.34 71 THR A C 1
ATOM 550 O O . THR A 1 71 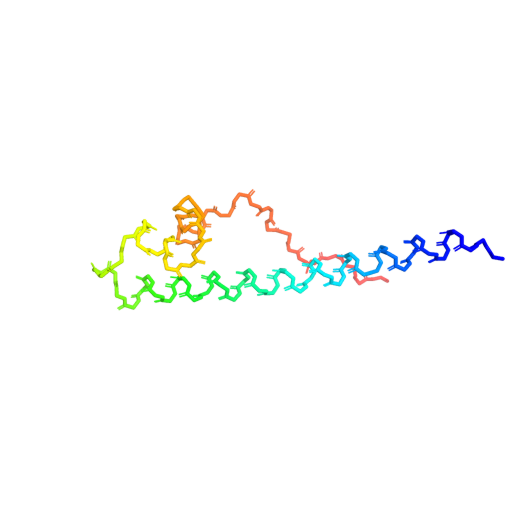? -8.468 1.254 -12.104 1.00 44.34 71 THR A O 1
ATOM 553 N N . ARG A 1 72 ? -10.690 1.592 -11.975 1.00 44.06 72 ARG A N 1
ATOM 554 C CA . ARG A 1 72 ? -11.094 0.230 -12.330 1.00 44.06 72 ARG A CA 1
ATOM 555 C C . ARG A 1 72 ? -10.833 0.087 -13.828 1.00 44.06 72 ARG A C 1
ATOM 557 O O . ARG A 1 72 ? -11.725 0.332 -14.630 1.00 44.06 72 ARG A O 1
ATOM 564 N N . ARG A 1 73 ? -9.593 -0.219 -14.218 1.00 46.06 73 ARG A N 1
ATOM 565 C CA . ARG A 1 73 ? -9.312 -0.717 -15.561 1.00 46.06 73 ARG A CA 1
ATOM 566 C C . ARG A 1 73 ? -9.906 -2.117 -15.574 1.00 46.06 73 ARG A C 1
ATOM 568 O O . ARG A 1 73 ? -9.369 -3.030 -14.960 1.00 46.06 73 ARG A O 1
ATOM 575 N N . THR A 1 74 ? -11.102 -2.245 -16.132 1.00 52.56 74 THR A N 1
ATOM 576 C CA . THR A 1 74 ? -11.563 -3.527 -16.644 1.00 52.56 74 THR A CA 1
ATOM 577 C C . THR A 1 74 ? -10.527 -3.933 -17.679 1.00 52.56 74 THR A C 1
ATOM 579 O O . THR A 1 74 ? -10.426 -3.294 -18.724 1.00 52.56 74 THR A O 1
ATOM 582 N N . ASP A 1 75 ? -9.692 -4.912 -17.345 1.00 43.72 75 ASP A N 1
ATOM 583 C CA . ASP A 1 75 ? -8.886 -5.632 -18.321 1.00 43.72 75 ASP A CA 1
ATOM 584 C C . ASP A 1 75 ? -9.863 -6.380 -19.241 1.00 43.72 75 ASP A C 1
ATOM 586 O O . ASP A 1 75 ? -10.219 -7.531 -19.010 1.00 43.72 75 ASP A O 1
ATOM 590 N N . ASN A 1 76 ? -10.391 -5.661 -20.226 1.00 54.47 76 ASN A N 1
ATOM 591 C CA . ASN A 1 76 ? -11.155 -6.182 -21.345 1.00 54.47 76 ASN A CA 1
ATOM 592 C C . ASN A 1 76 ? -10.803 -5.326 -22.559 1.00 54.47 76 ASN A C 1
ATOM 594 O O . ASN A 1 76 ? -11.628 -4.537 -22.988 1.00 54.47 76 ASN A O 1
ATOM 598 N N . ASP A 1 77 ? -9.557 -5.422 -23.023 1.00 49.53 77 ASP A N 1
ATOM 599 C CA . ASP A 1 77 ? -9.136 -5.046 -24.378 1.00 49.53 77 ASP A CA 1
ATOM 600 C C . ASP A 1 77 ? -7.694 -5.533 -24.585 1.00 49.53 77 ASP A C 1
ATOM 602 O O . ASP A 1 77 ? -6.749 -4.910 -24.107 1.00 49.53 77 ASP A O 1
ATOM 606 N N . ASP A 1 78 ? -7.562 -6.734 -25.157 1.00 43.88 78 ASP A N 1
ATOM 607 C CA . ASP A 1 78 ? -6.685 -7.048 -26.302 1.00 43.88 78 ASP A CA 1
ATOM 608 C C . ASP A 1 78 ? -6.752 -8.565 -26.582 1.00 43.88 78 ASP A C 1
ATOM 610 O O . ASP A 1 78 ? -5.888 -9.365 -26.218 1.00 43.88 78 ASP A O 1
ATOM 614 N N . GLN A 1 79 ? -7.870 -8.975 -27.185 1.00 47.34 79 GLN A N 1
ATOM 615 C CA . GLN A 1 79 ? -7.905 -10.099 -28.117 1.00 47.34 79 GLN A CA 1
ATOM 616 C C . GLN A 1 79 ? -7.797 -9.474 -29.513 1.00 47.34 79 GLN A C 1
ATOM 618 O O . GLN A 1 79 ? -8.800 -8.985 -30.031 1.00 47.34 79 GLN A O 1
ATOM 623 N N . ALA A 1 80 ? -6.592 -9.458 -30.081 1.00 47.88 80 ALA A N 1
ATOM 624 C CA . ALA A 1 80 ? -6.327 -9.284 -31.508 1.00 47.88 80 ALA A CA 1
ATOM 625 C C . ALA A 1 80 ? -4.947 -9.865 -31.841 1.00 47.88 80 ALA A C 1
ATOM 627 O O . ALA A 1 80 ? -3.979 -9.543 -31.114 1.00 47.88 80 ALA A O 1
#